Protein AF-A0A1W6A147-F1 (afdb_monomer_lite)

Secondary structure (DSSP, 8-state):
-HHHHHHHHHHHHHHHHHHHHHHHS------------------------------------SSSTTSS-SSS------HHHHHHHHHHHHTHHHHHHHHHHHTT----HHHHHHHHHHHHHHHHHHHHHHHHH-TT--HHHHHHHHHHHHHHHHHHHHHT------

Organism: NCBI:txid402384

pLDDT: mean 71.41, std 22.19, range [31.97, 96.12]

InterPro domains:
  IPR019673 Spore germination protein GerPC [PF10737] (8-160)

Sequence (166 aa):
MMQQMEQQKQMIDQLQKKIEEMNSNEKPTTVIERIEYHFDQLKIETLEGTLQIGLTPNGSDISELGELYANQGTPPQDPVLHSLQDYMTKDIPPWMNQYVRDHDVPISDEHKQHMIADVRKQLPQRIEFYKNQDPEIDETTLLHQIQTEIRQSMAQYFENYKGDGE

Structure (mmCIF, N/CA/C/O backbone):
data_AF-A0A1W6A147-F1
#
_entry.id   AF-A0A1W6A147-F1
#
loop_
_atom_site.group_PDB
_atom_site.id
_atom_site.type_symbol
_atom_site.label_atom_id
_atom_site.label_alt_id
_atom_site.label_comp_id
_atom_site.label_asym_id
_atom_site.label_entity_id
_atom_site.label_seq_id
_atom_site.pdbx_PDB_ins_code
_atom_site.Cartn_x
_atom_site.Cartn_y
_atom_site.Cartn_z
_atom_site.occupancy
_atom_site.B_iso_or_equiv
_atom_site.auth_seq_id
_atom_site.auth_comp_id
_atom_site.auth_asym_id
_atom_site.auth_atom_id
_atom_site.pdbx_PDB_model_num
ATOM 1 N N . MET A 1 1 ? -6.236 -23.875 -58.383 1.00 55.44 1 MET A N 1
ATOM 2 C CA . MET A 1 1 ? -5.510 -24.703 -57.391 1.00 55.44 1 MET A CA 1
ATOM 3 C C . MET A 1 1 ? -4.025 -24.351 -57.305 1.00 55.44 1 MET A C 1
ATOM 5 O O . MET A 1 1 ? -3.596 -24.028 -56.210 1.00 55.44 1 MET A O 1
ATOM 9 N N . MET A 1 2 ? -3.251 -24.321 -58.403 1.00 56.84 2 MET A N 1
ATOM 10 C CA . MET A 1 2 ? -1.816 -23.954 -58.336 1.00 56.84 2 MET A CA 1
ATOM 11 C C . MET A 1 2 ? -1.550 -22.524 -57.822 1.00 56.84 2 MET A C 1
ATOM 13 O O . MET A 1 2 ? -0.750 -22.362 -56.911 1.00 56.84 2 MET A O 1
ATOM 17 N N . GLN A 1 3 ? -2.291 -21.511 -58.294 1.00 63.38 3 GLN A N 1
ATOM 18 C CA . GLN A 1 3 ? -2.128 -20.122 -57.818 1.00 63.38 3 GLN A CA 1
ATOM 19 C C . GLN A 1 3 ? -2.419 -19.935 -56.321 1.00 63.38 3 GLN A C 1
ATOM 21 O O . GLN A 1 3 ? -1.787 -19.117 -55.664 1.00 63.38 3 GLN A O 1
ATOM 26 N N . GLN A 1 4 ? -3.365 -20.698 -55.769 1.00 62.75 4 GLN A N 1
ATOM 27 C CA . GLN A 1 4 ? -3.742 -20.577 -54.361 1.00 62.75 4 GLN A CA 1
ATOM 28 C C . GLN A 1 4 ? -2.672 -21.190 -53.445 1.00 62.75 4 GLN A C 1
ATOM 30 O O . GLN A 1 4 ? -2.379 -20.632 -52.392 1.00 62.75 4 GLN A O 1
ATOM 35 N N . MET A 1 5 ? -2.039 -22.288 -53.878 1.00 64.81 5 MET A N 1
ATOM 36 C CA . MET A 1 5 ? -0.879 -22.857 -53.181 1.00 64.81 5 MET A CA 1
ATOM 37 C C . MET A 1 5 ? 0.331 -21.920 -53.225 1.00 64.81 5 MET A C 1
ATOM 39 O O . MET A 1 5 ? 1.061 -21.813 -52.245 1.00 64.81 5 MET A O 1
ATOM 43 N N . GLU A 1 6 ? 0.531 -21.214 -54.336 1.00 71.75 6 GLU A N 1
ATOM 44 C CA . GLU A 1 6 ? 1.641 -20.272 -54.487 1.00 71.75 6 GLU A CA 1
ATOM 45 C C . GLU A 1 6 ? 1.473 -19.036 -53.591 1.00 71.75 6 GLU A C 1
ATOM 47 O O . GLU A 1 6 ? 2.412 -18.639 -52.903 1.00 71.75 6 GLU A O 1
ATOM 52 N N . GLN A 1 7 ? 0.249 -18.507 -53.492 1.00 71.69 7 GLN A N 1
ATOM 53 C CA . GLN A 1 7 ? -0.086 -17.426 -52.559 1.00 71.69 7 GLN A CA 1
ATOM 54 C C . GLN A 1 7 ? 0.057 -17.852 -51.093 1.00 71.69 7 GLN A C 1
ATOM 56 O O . GLN A 1 7 ? 0.601 -17.104 -50.283 1.00 71.69 7 GLN A O 1
ATOM 61 N N . GLN A 1 8 ? -0.386 -19.065 -50.745 1.00 68.31 8 GLN A N 1
ATOM 62 C CA . GLN A 1 8 ? -0.217 -19.592 -49.389 1.00 68.31 8 GLN A CA 1
ATOM 63 C C . GLN A 1 8 ? 1.258 -19.773 -49.030 1.00 68.31 8 GLN A C 1
ATOM 65 O O . GLN A 1 8 ? 1.660 -19.413 -47.927 1.00 68.31 8 GLN A O 1
ATOM 70 N N . LYS A 1 9 ? 2.081 -20.260 -49.965 1.00 77.62 9 LYS A N 1
ATOM 71 C CA . LYS A 1 9 ? 3.525 -20.396 -49.757 1.00 77.62 9 LYS A CA 1
ATOM 72 C C . LYS A 1 9 ? 4.192 -19.039 -49.519 1.00 77.62 9 LYS A C 1
ATOM 74 O O . LYS A 1 9 ? 4.959 -18.903 -48.575 1.00 77.62 9 LYS A O 1
ATOM 79 N N . GLN A 1 10 ? 3.852 -18.026 -50.317 1.00 77.12 10 GLN A N 1
ATOM 80 C CA . GLN A 1 10 ? 4.378 -16.671 -50.125 1.00 77.12 10 GLN A CA 1
ATOM 81 C C . GLN A 1 10 ? 3.984 -16.080 -48.767 1.00 77.12 10 GLN A C 1
ATOM 83 O O . GLN A 1 10 ? 4.799 -15.425 -48.122 1.00 77.12 10 GLN A O 1
ATOM 88 N N . MET A 1 11 ? 2.755 -16.331 -48.313 1.00 71.38 11 MET A N 1
ATOM 89 C CA . MET A 1 11 ? 2.291 -15.859 -47.011 1.00 71.38 11 MET A CA 1
ATOM 90 C C . MET A 1 11 ? 3.007 -16.569 -45.856 1.00 71.38 11 MET A C 1
ATOM 92 O O . MET A 1 11 ? 3.370 -15.922 -44.877 1.00 71.38 11 MET A O 1
ATOM 96 N N . ILE A 1 12 ? 3.256 -17.876 -45.979 1.00 79.25 12 ILE A N 1
ATOM 97 C CA . ILE A 1 12 ? 4.020 -18.645 -44.988 1.00 79.25 12 ILE A CA 1
ATOM 98 C C . ILE A 1 12 ? 5.462 -18.131 -44.902 1.00 79.25 12 ILE A C 1
ATOM 100 O O . ILE A 1 12 ? 5.926 -17.866 -43.796 1.00 79.25 12 ILE A O 1
ATOM 104 N N . ASP A 1 13 ? 6.127 -17.900 -46.036 1.00 82.19 13 ASP A N 1
ATOM 105 C CA . ASP A 1 13 ? 7.495 -17.360 -46.060 1.00 82.19 13 ASP A CA 1
ATOM 106 C C . ASP A 1 13 ? 7.558 -15.959 -45.422 1.00 82.19 13 ASP A C 1
ATOM 108 O O . ASP A 1 13 ? 8.473 -15.650 -44.658 1.00 82.19 13 ASP A O 1
ATOM 112 N N . GLN A 1 14 ? 6.558 -15.108 -45.678 1.00 74.62 14 GLN A N 1
ATOM 113 C CA . GLN A 1 14 ? 6.469 -13.779 -45.061 1.00 74.62 14 GLN A CA 1
ATOM 114 C C . GLN A 1 14 ? 6.253 -13.847 -43.545 1.00 74.62 14 GLN A C 1
ATOM 116 O O . GLN A 1 14 ? 6.850 -13.068 -42.799 1.00 74.62 14 GLN A O 1
ATOM 121 N N . LEU A 1 15 ? 5.415 -14.775 -43.078 1.00 71.12 15 LEU A N 1
ATOM 122 C CA . LEU A 1 15 ? 5.168 -14.976 -41.651 1.00 71.12 15 LEU A CA 1
ATOM 123 C C . LEU A 1 15 ? 6.403 -15.539 -40.941 1.00 71.12 15 LEU A C 1
ATOM 125 O O . LEU A 1 15 ? 6.736 -15.069 -39.855 1.00 71.12 15 LEU A O 1
ATOM 129 N N . GLN A 1 16 ? 7.113 -16.484 -41.564 1.00 72.38 16 GLN A N 1
ATOM 130 C CA . GLN A 1 16 ? 8.365 -17.026 -41.031 1.00 72.38 16 GLN A CA 1
ATOM 131 C C . GLN A 1 16 ? 9.430 -15.941 -40.897 1.00 72.38 16 GLN A C 1
ATOM 133 O O . GLN A 1 16 ? 10.012 -15.790 -39.825 1.00 72.38 16 GLN A O 1
ATOM 138 N N . LYS A 1 17 ? 9.599 -15.111 -41.931 1.00 75.88 17 LYS A N 1
ATOM 139 C CA . LYS A 1 17 ? 10.558 -14.005 -41.901 1.00 75.88 17 LYS A CA 1
ATOM 140 C C . LYS A 1 17 ? 10.243 -12.990 -40.796 1.00 75.88 17 LYS A C 1
ATOM 142 O O . LYS A 1 17 ? 11.143 -12.536 -40.099 1.00 75.88 17 LYS A O 1
ATOM 147 N N . LYS A 1 18 ? 8.960 -12.691 -40.570 1.00 68.50 18 LYS A N 1
ATOM 148 C CA . LYS A 1 18 ? 8.524 -11.796 -39.487 1.00 68.50 18 LYS A CA 1
ATOM 149 C C . LYS A 1 18 ? 8.771 -12.391 -38.092 1.00 68.50 18 LYS A C 1
ATOM 151 O O . LYS A 1 18 ? 9.093 -11.655 -37.164 1.00 68.50 18 LYS A O 1
ATOM 156 N N . ILE A 1 19 ? 8.639 -13.710 -37.935 1.00 70.38 19 ILE A N 1
ATOM 157 C CA . ILE A 1 19 ? 8.972 -14.417 -36.686 1.00 70.38 19 ILE A CA 1
ATOM 158 C C . ILE A 1 19 ? 10.483 -14.409 -36.436 1.00 70.38 19 ILE A C 1
ATOM 160 O O . ILE A 1 19 ? 10.898 -14.210 -35.295 1.00 70.38 19 ILE A O 1
ATOM 164 N N . GLU A 1 20 ? 11.308 -14.595 -37.466 1.00 68.81 20 GLU A N 1
ATOM 165 C CA . GLU A 1 20 ? 12.766 -14.490 -37.338 1.00 68.81 20 GLU A CA 1
ATOM 166 C C . GLU A 1 20 ? 13.205 -13.065 -36.986 1.00 68.81 20 GLU A C 1
ATOM 168 O O . GLU A 1 20 ? 14.019 -12.893 -36.083 1.00 68.81 20 GLU A O 1
ATOM 173 N N . GLU A 1 21 ? 12.617 -12.039 -37.608 1.00 65.00 21 GLU A N 1
ATOM 174 C CA . GLU A 1 21 ? 12.900 -10.631 -37.291 1.00 65.00 21 GLU A CA 1
ATOM 175 C C . GLU A 1 21 ? 12.494 -10.266 -35.850 1.00 65.00 21 GLU A C 1
ATOM 177 O O . GLU A 1 21 ? 13.249 -9.588 -35.157 1.00 65.00 21 GLU A O 1
ATOM 182 N N . MET A 1 22 ? 11.363 -10.778 -35.345 1.00 57.00 22 MET A N 1
ATOM 183 C CA . MET A 1 22 ? 10.971 -10.589 -33.938 1.00 57.00 22 MET A CA 1
ATOM 184 C C . MET A 1 22 ? 11.862 -11.353 -32.948 1.00 57.00 22 MET A C 1
ATOM 186 O O . MET A 1 22 ? 12.072 -10.873 -31.839 1.00 57.00 22 MET A O 1
ATOM 190 N N . ASN A 1 23 ? 12.387 -12.525 -33.322 1.00 59.22 23 ASN A N 1
ATOM 191 C CA . ASN A 1 23 ? 13.305 -13.293 -32.469 1.00 59.22 23 ASN A CA 1
ATOM 192 C C . ASN A 1 23 ? 14.752 -12.778 -32.515 1.00 59.22 23 ASN A C 1
ATOM 194 O O . ASN A 1 23 ? 15.521 -13.068 -31.603 1.00 59.22 23 ASN A O 1
ATOM 198 N N . SER A 1 24 ? 15.120 -12.027 -33.556 1.00 55.03 24 SER A N 1
ATOM 199 C CA . SER A 1 24 ? 16.470 -11.473 -33.741 1.00 55.03 24 SER A CA 1
ATOM 200 C C . SER A 1 24 ? 16.701 -10.163 -32.983 1.00 55.03 24 SER A C 1
ATOM 202 O O . SER A 1 24 ? 17.845 -9.732 -32.868 1.00 55.03 24 SER A O 1
ATOM 204 N N . ASN A 1 25 ? 15.653 -9.541 -32.429 1.00 51.72 25 ASN A N 1
ATOM 205 C CA . ASN A 1 25 ? 15.823 -8.475 -31.446 1.00 51.72 25 ASN A CA 1
ATOM 206 C C . ASN A 1 25 ? 16.247 -9.100 -30.116 1.00 51.72 25 ASN A C 1
ATOM 208 O O . ASN A 1 25 ? 15.430 -9.466 -29.269 1.00 51.72 25 ASN A O 1
ATOM 212 N N . GLU A 1 26 ? 17.563 -9.243 -29.994 1.00 49.91 26 GLU A N 1
ATOM 213 C CA . GLU A 1 26 ? 18.304 -9.518 -28.777 1.00 49.91 26 GLU A CA 1
ATOM 214 C C . GLU A 1 26 ? 17.654 -8.802 -27.592 1.00 49.91 26 GLU A C 1
ATOM 216 O O . GLU A 1 26 ? 17.644 -7.575 -27.485 1.00 49.91 26 GLU A O 1
ATOM 221 N N . LYS A 1 27 ? 17.086 -9.595 -26.683 1.00 47.69 27 LYS A N 1
ATOM 222 C CA . LYS A 1 27 ? 16.728 -9.110 -25.357 1.00 47.69 27 LYS A CA 1
ATOM 223 C C . LYS A 1 27 ? 18.023 -8.580 -24.739 1.00 47.69 27 LYS A C 1
ATOM 225 O O . LYS A 1 27 ? 18.973 -9.364 -24.654 1.00 47.69 27 LYS A O 1
ATOM 230 N N . PRO A 1 28 ? 18.103 -7.327 -24.264 1.00 43.94 28 PRO A N 1
ATOM 231 C CA . PRO A 1 28 ? 19.151 -6.998 -23.323 1.00 43.94 28 PRO A CA 1
ATOM 232 C C . PRO A 1 28 ? 18.918 -7.911 -22.121 1.00 43.94 28 PRO A C 1
ATOM 234 O O . PRO A 1 28 ? 17.913 -7.804 -21.421 1.00 43.94 28 PRO A O 1
ATOM 237 N N . THR A 1 29 ? 19.814 -8.877 -21.930 1.00 46.06 29 THR A N 1
ATOM 238 C CA . THR A 1 29 ? 20.006 -9.555 -20.654 1.00 46.06 29 THR A CA 1
ATOM 239 C C . THR A 1 29 ? 20.299 -8.466 -19.638 1.00 46.06 29 THR A C 1
ATOM 241 O O . THR A 1 29 ? 21.447 -8.062 -19.464 1.00 46.06 29 THR A O 1
ATOM 244 N N . THR A 1 30 ? 19.258 -7.944 -18.995 1.00 40.00 30 THR A N 1
ATOM 245 C CA . THR A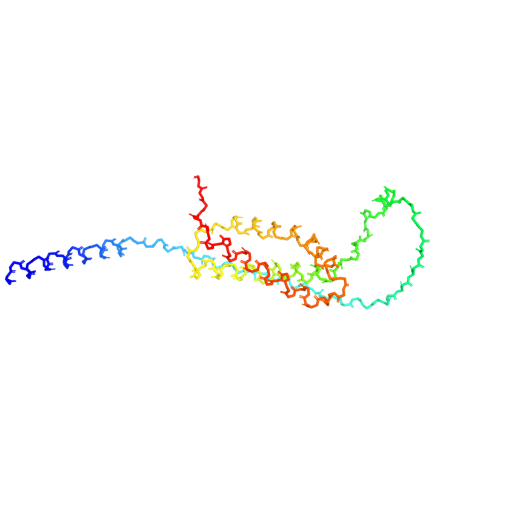 1 30 ? 19.404 -7.241 -17.733 1.00 40.00 30 THR A CA 1
ATOM 246 C C . THR A 1 30 ? 20.053 -8.250 -16.807 1.00 40.00 30 THR A C 1
ATOM 248 O O . THR A 1 30 ? 19.449 -9.243 -16.401 1.00 40.00 30 THR A O 1
ATOM 251 N N . VAL A 1 31 ? 21.342 -8.043 -16.559 1.00 44.72 31 VAL A N 1
ATOM 252 C CA . VAL A 1 31 ? 22.049 -8.672 -15.457 1.00 44.72 31 VAL A CA 1
ATOM 253 C C . VAL A 1 31 ? 21.297 -8.205 -14.220 1.00 44.72 31 VAL A C 1
ATOM 255 O O . VAL A 1 31 ? 21.457 -7.072 -13.778 1.00 44.72 31 VAL A O 1
ATOM 258 N N . ILE A 1 32 ? 20.374 -9.033 -13.732 1.00 41.03 32 ILE A N 1
ATOM 259 C CA . ILE A 1 32 ? 19.734 -8.813 -12.443 1.00 41.03 32 ILE A CA 1
ATOM 260 C C . ILE A 1 32 ? 20.843 -9.070 -11.433 1.00 41.03 32 ILE A C 1
ATOM 262 O O . ILE A 1 32 ? 21.079 -10.207 -11.019 1.00 41.03 32 ILE A O 1
ATOM 266 N N . GLU A 1 33 ? 21.583 -8.015 -11.103 1.00 39.22 33 GLU A N 1
ATOM 267 C CA . GLU A 1 33 ? 22.399 -7.990 -9.905 1.00 39.22 33 GLU A CA 1
ATOM 268 C C . GLU A 1 33 ? 21.453 -8.311 -8.747 1.00 39.22 33 GLU A C 1
ATOM 270 O O . GLU A 1 33 ? 20.503 -7.589 -8.441 1.00 39.22 33 GLU A O 1
ATOM 275 N N . ARG A 1 34 ? 21.638 -9.504 -8.187 1.00 50.19 34 ARG A N 1
ATOM 276 C CA . ARG A 1 34 ? 20.876 -10.024 -7.063 1.00 50.19 34 ARG A CA 1
ATOM 277 C C . ARG A 1 34 ? 21.220 -9.145 -5.865 1.00 50.19 34 ARG A C 1
ATOM 279 O O . ARG A 1 34 ? 22.241 -9.364 -5.225 1.00 50.19 34 ARG A O 1
ATOM 286 N N . ILE A 1 35 ? 20.402 -8.133 -5.590 1.00 51.97 35 ILE A N 1
ATOM 287 C CA . ILE A 1 35 ? 20.556 -7.335 -4.374 1.00 51.97 35 ILE A CA 1
ATOM 288 C C . ILE A 1 35 ? 20.134 -8.232 -3.208 1.00 51.97 35 ILE A C 1
ATOM 290 O O . ILE A 1 35 ? 18.951 -8.437 -2.940 1.00 51.97 35 ILE A O 1
ATOM 294 N N . GLU A 1 36 ? 21.127 -8.843 -2.564 1.00 39.59 36 GLU A N 1
ATOM 295 C CA . GLU A 1 36 ? 20.958 -9.557 -1.307 1.00 39.59 36 GLU A CA 1
ATOM 296 C C . GLU A 1 36 ? 20.580 -8.549 -0.222 1.00 39.59 36 GLU A C 1
ATOM 298 O O . GLU A 1 36 ? 21.381 -7.725 0.218 1.00 39.59 36 GLU A O 1
ATOM 303 N N . TYR A 1 37 ? 19.319 -8.605 0.192 1.00 45.81 37 TYR A N 1
ATOM 304 C CA . TYR A 1 37 ? 18.797 -7.826 1.301 1.00 45.81 37 TYR A CA 1
ATOM 305 C C . TYR A 1 37 ? 19.374 -8.367 2.621 1.00 45.81 37 TYR A C 1
ATOM 307 O O . TYR A 1 37 ? 19.013 -9.461 3.058 1.00 45.81 37 TYR A O 1
ATOM 315 N N . HIS A 1 38 ? 20.297 -7.623 3.240 1.00 45.78 38 HIS A N 1
ATOM 316 C CA . HIS A 1 38 ? 20.797 -7.913 4.587 1.00 45.78 38 HIS A CA 1
ATOM 317 C C . HIS A 1 38 ? 19.775 -7.432 5.624 1.00 45.78 38 HIS A C 1
ATOM 319 O O . HIS A 1 38 ? 19.537 -6.236 5.782 1.00 45.78 38 HIS A O 1
ATOM 325 N N . PHE A 1 39 ? 19.152 -8.392 6.302 1.00 44.41 39 PHE A N 1
ATOM 326 C CA . PHE A 1 39 ? 18.136 -8.179 7.325 1.00 44.41 39 PHE A CA 1
ATOM 327 C C . PHE A 1 39 ? 18.806 -8.108 8.700 1.00 44.41 39 PHE A C 1
ATOM 329 O O . PHE A 1 39 ? 19.135 -9.146 9.277 1.00 44.41 39 PHE A O 1
ATOM 336 N N . ASP A 1 40 ? 19.013 -6.905 9.234 1.00 36.50 40 ASP A N 1
ATOM 337 C CA . ASP A 1 40 ? 19.330 -6.769 10.656 1.00 36.50 40 ASP A CA 1
ATOM 338 C C . ASP A 1 40 ? 18.074 -7.119 11.465 1.00 36.50 40 ASP A C 1
ATOM 340 O O . ASP A 1 40 ? 17.011 -6.511 11.316 1.00 36.50 40 ASP A O 1
ATOM 344 N N . GLN A 1 41 ? 18.175 -8.166 12.285 1.00 37.81 41 GLN A N 1
ATOM 345 C CA . GLN A 1 41 ? 17.065 -8.669 13.087 1.00 37.81 41 GLN A CA 1
ATOM 346 C C . GLN A 1 41 ? 16.686 -7.639 14.155 1.00 37.81 41 GLN A C 1
ATOM 348 O O . GLN A 1 41 ? 17.421 -7.429 15.121 1.00 37.81 41 GLN A O 1
ATOM 353 N N . LEU A 1 42 ? 15.504 -7.033 14.021 1.00 51.06 42 LEU A N 1
ATOM 354 C CA . LEU A 1 42 ? 14.916 -6.239 15.095 1.00 51.06 42 LEU A CA 1
ATOM 355 C C . LEU A 1 42 ? 14.493 -7.189 16.229 1.00 51.06 42 LEU A C 1
ATOM 357 O O . LEU A 1 42 ? 13.542 -7.962 16.097 1.00 51.06 42 LEU A O 1
ATOM 361 N N . LYS A 1 43 ? 15.235 -7.164 17.340 1.00 49.22 43 LYS A N 1
ATOM 362 C CA . LYS A 1 43 ? 14.943 -7.937 18.552 1.00 49.22 43 LYS A CA 1
ATOM 363 C C . LYS A 1 43 ? 13.712 -7.340 19.243 1.00 49.22 43 LYS A C 1
ATOM 365 O O . LYS A 1 43 ? 13.772 -6.237 19.774 1.00 49.22 43 LYS A O 1
ATOM 370 N N . ILE A 1 44 ? 12.599 -8.069 19.218 1.00 49.06 44 ILE A N 1
ATOM 371 C CA . ILE A 1 44 ? 11.343 -7.665 19.860 1.00 49.06 44 ILE A CA 1
ATOM 372 C C . ILE A 1 44 ? 11.450 -8.007 21.352 1.00 49.06 44 ILE A C 1
ATOM 374 O O . ILE A 1 44 ? 11.413 -9.179 21.724 1.00 49.06 44 ILE A O 1
ATOM 378 N N . GLU A 1 45 ? 11.620 -7.001 22.209 1.00 44.75 45 GLU A N 1
ATOM 379 C CA . GLU A 1 45 ? 11.473 -7.161 23.659 1.00 44.75 45 GLU A CA 1
ATOM 380 C C . GLU A 1 45 ? 10.010 -6.876 24.027 1.00 44.75 45 GLU A C 1
ATOM 382 O O . GLU A 1 45 ? 9.505 -5.772 23.839 1.00 44.75 45 GLU A O 1
ATOM 387 N N . THR A 1 46 ? 9.294 -7.902 24.491 1.00 40.50 46 THR A N 1
ATOM 388 C CA . THR A 1 46 ? 7.904 -7.793 24.950 1.00 40.50 46 THR A CA 1
ATOM 389 C C . THR A 1 46 ? 7.876 -7.067 26.292 1.00 40.50 46 THR A C 1
ATOM 391 O O . THR A 1 46 ? 8.234 -7.650 27.317 1.00 40.50 46 THR A O 1
ATOM 394 N N . LEU A 1 47 ? 7.472 -5.796 26.300 1.00 43.84 47 LEU A N 1
ATOM 395 C CA . LEU A 1 47 ? 7.278 -5.041 27.535 1.00 43.84 47 LEU A CA 1
ATOM 396 C C . LEU A 1 47 ? 5.865 -5.315 28.074 1.00 43.84 47 LEU A C 1
ATOM 398 O O . LEU A 1 47 ? 4.885 -4.750 27.593 1.00 43.84 47 LEU A O 1
ATOM 402 N N . GLU A 1 48 ? 5.753 -6.212 29.053 1.00 46.56 48 GLU A N 1
ATOM 403 C CA . GLU A 1 48 ? 4.522 -6.384 29.827 1.00 46.56 48 GLU A CA 1
ATOM 404 C C . GLU A 1 48 ? 4.282 -5.148 30.709 1.00 46.56 48 GLU A C 1
ATOM 406 O O . GLU A 1 48 ? 5.117 -4.796 31.543 1.00 46.56 48 GLU A O 1
ATOM 411 N N . GLY A 1 49 ? 3.134 -4.486 30.542 1.00 41.94 49 GLY A N 1
ATOM 412 C CA . GLY A 1 49 ? 2.731 -3.341 31.358 1.00 41.94 49 GLY A CA 1
ATOM 413 C C . GLY A 1 49 ? 1.211 -3.228 31.467 1.00 41.94 49 GLY A C 1
ATOM 414 O O . GLY A 1 49 ? 0.513 -3.090 30.467 1.00 41.94 49 GLY A O 1
ATOM 415 N N . THR A 1 50 ? 0.699 -3.319 32.693 1.00 44.34 50 THR A N 1
ATOM 416 C CA . THR A 1 50 ? -0.726 -3.329 33.054 1.00 44.34 50 THR A CA 1
ATOM 417 C C . THR A 1 50 ? -1.427 -2.004 32.716 1.00 44.34 50 THR A C 1
ATOM 419 O O . THR A 1 50 ? -1.007 -0.943 33.169 1.00 44.34 50 THR A O 1
ATOM 422 N N . LEU A 1 51 ? -2.532 -2.067 31.963 1.00 41.53 51 LEU A N 1
ATOM 423 C CA . LEU A 1 51 ? -3.373 -0.927 31.575 1.00 41.53 51 LEU A CA 1
ATOM 424 C C . LEU A 1 51 ? -4.179 -0.383 32.777 1.00 41.53 51 LEU A C 1
ATOM 426 O O . LEU A 1 51 ? -5.156 -1.003 33.198 1.00 41.53 51 LEU A O 1
ATOM 430 N N . GLN A 1 52 ? -3.817 0.789 33.314 1.00 40.78 52 GLN A N 1
ATOM 431 C CA . GLN A 1 52 ? -4.689 1.558 34.215 1.00 40.78 52 GLN A CA 1
ATOM 432 C C . GLN A 1 52 ? -5.569 2.532 33.416 1.00 40.78 52 GLN A C 1
ATOM 434 O O . GLN A 1 52 ? -5.105 3.565 32.939 1.00 40.78 52 GLN A O 1
ATOM 439 N N . ILE A 1 53 ? -6.862 2.220 33.307 1.00 39.56 53 ILE A N 1
ATOM 440 C CA . ILE A 1 53 ? -7.882 3.109 32.734 1.00 39.56 53 ILE A CA 1
ATOM 441 C C . ILE A 1 53 ? -8.285 4.137 33.799 1.00 39.56 53 ILE A C 1
ATOM 443 O O . ILE A 1 53 ? -8.975 3.806 34.762 1.00 39.56 53 ILE A O 1
ATOM 447 N N . GLY A 1 54 ? -7.861 5.387 33.624 1.00 33.34 54 GLY A N 1
ATOM 448 C CA . GLY A 1 54 ? -8.348 6.533 34.389 1.00 33.34 54 GLY A CA 1
ATOM 449 C C . GLY A 1 54 ? -9.205 7.430 33.503 1.00 33.34 54 GLY A C 1
ATOM 450 O O . GLY A 1 54 ? -8.679 8.295 32.814 1.00 33.34 54 GLY A O 1
ATOM 451 N N . LEU A 1 55 ? -10.521 7.218 33.509 1.00 39.84 55 LEU A N 1
ATOM 452 C CA . LEU A 1 55 ? -11.490 8.164 32.956 1.00 39.84 55 LEU A CA 1
ATOM 453 C C . LEU A 1 55 ? -11.612 9.367 33.898 1.00 39.84 55 LEU A C 1
ATOM 455 O O . LEU A 1 55 ? -11.989 9.187 35.055 1.00 39.84 55 LEU A O 1
ATOM 459 N N . THR A 1 56 ? -11.431 10.585 33.389 1.00 33.84 56 THR A N 1
ATOM 460 C CA . THR A 1 56 ? -12.162 11.751 33.905 1.00 33.84 56 THR A CA 1
ATOM 461 C C . THR A 1 56 ? -12.671 12.631 32.757 1.00 33.84 56 THR A C 1
ATOM 463 O O . THR A 1 56 ? -11.945 12.874 31.793 1.00 33.84 56 THR A O 1
ATOM 466 N N . PRO A 1 57 ? -13.931 13.103 32.835 1.00 45.69 57 PRO A N 1
ATOM 467 C CA . PRO A 1 57 ? -14.536 13.977 31.844 1.00 45.69 57 PRO A CA 1
ATOM 468 C C . PRO A 1 57 ? -14.304 15.435 32.249 1.00 45.69 57 PRO A C 1
ATOM 470 O O . PRO A 1 57 ? -14.622 15.809 33.375 1.00 45.69 57 PRO A O 1
ATOM 473 N N . ASN A 1 58 ? -13.745 16.249 31.357 1.00 33.41 58 ASN A N 1
ATOM 474 C CA . ASN A 1 58 ? -14.102 17.658 31.151 1.00 33.41 58 ASN A CA 1
ATOM 475 C C . ASN A 1 58 ? -13.152 18.265 30.121 1.00 33.41 58 ASN A C 1
ATOM 477 O O . ASN A 1 58 ? -11.934 18.166 30.240 1.00 33.41 58 ASN A O 1
ATOM 481 N N . GLY A 1 59 ? -13.736 18.883 29.097 1.00 44.41 59 GLY A N 1
ATOM 482 C CA . GLY A 1 59 ? -12.986 19.626 28.100 1.00 44.41 59 GLY A CA 1
ATOM 483 C C . GLY A 1 59 ? -12.360 20.882 28.691 1.00 44.41 59 GLY A C 1
ATOM 484 O O . GLY A 1 59 ? -12.944 21.520 29.566 1.00 44.41 59 GLY A O 1
ATOM 485 N N . SER A 1 60 ? -11.177 21.218 28.190 1.00 36.75 60 SER A N 1
ATOM 486 C CA . SER A 1 60 ? -10.781 22.512 27.612 1.00 36.75 60 SER A CA 1
ATOM 487 C C . SER A 1 60 ? -9.264 22.472 27.388 1.00 36.75 60 SER A C 1
ATOM 489 O O . SER A 1 60 ? -8.535 21.958 28.230 1.00 36.75 60 SER A O 1
ATOM 491 N N . ASP A 1 61 ? -8.832 22.990 26.235 1.00 38.66 61 ASP A N 1
ATOM 492 C CA . ASP A 1 61 ? -7.444 23.318 25.863 1.00 38.66 61 ASP A CA 1
ATOM 493 C C . ASP A 1 61 ? -6.503 22.172 25.427 1.00 38.66 61 ASP A C 1
ATOM 495 O O . ASP A 1 61 ? -5.549 21.785 26.096 1.00 38.66 61 ASP A O 1
ATOM 499 N N . ILE A 1 62 ? -6.720 21.707 24.187 1.00 44.22 62 ILE A N 1
ATOM 500 C CA . ILE A 1 62 ? -5.845 20.797 23.411 1.00 44.22 62 ILE A CA 1
ATOM 501 C C . ILE A 1 62 ? -4.846 21.611 22.554 1.00 44.22 62 ILE A C 1
ATOM 503 O O . ILE A 1 62 ? -4.602 21.310 21.390 1.00 44.22 62 ILE A O 1
ATOM 507 N N . SER A 1 63 ? -4.297 22.717 23.062 1.00 38.16 63 SER A N 1
ATOM 508 C CA . SER A 1 63 ? -3.341 23.526 22.273 1.00 38.16 63 SER A CA 1
ATOM 509 C C . SER A 1 63 ? -2.047 23.886 22.993 1.00 38.16 63 SER A C 1
ATOM 511 O O . SER A 1 63 ? -1.088 24.250 22.325 1.00 38.16 63 SER A O 1
ATOM 513 N N . GLU A 1 64 ? -1.953 23.682 24.307 1.00 37.09 64 GLU A N 1
ATOM 514 C CA . GLU A 1 64 ? -0.739 24.012 25.076 1.00 37.09 64 GLU A CA 1
ATOM 515 C C . GLU A 1 64 ? 0.010 22.771 25.600 1.00 37.09 64 GLU A C 1
ATOM 517 O O . GLU A 1 64 ? 1.090 22.862 26.176 1.00 37.09 64 GLU A O 1
ATOM 522 N N . LEU A 1 65 ? -0.513 21.573 25.314 1.00 39.72 65 LEU A N 1
ATOM 523 C CA . LEU A 1 65 ? 0.110 20.285 25.637 1.00 39.72 65 LEU A CA 1
ATOM 524 C C . LEU A 1 65 ? 1.075 19.790 24.532 1.00 39.72 65 LEU A C 1
ATOM 526 O O . LEU A 1 65 ? 1.429 18.616 24.493 1.00 39.72 65 LEU A O 1
ATOM 530 N N . GLY A 1 66 ? 1.469 20.662 23.598 1.00 39.16 66 GLY A N 1
ATOM 531 C CA . GLY A 1 66 ? 2.329 20.320 22.458 1.00 39.16 66 GLY A CA 1
ATOM 532 C C . GLY A 1 66 ? 3.833 20.420 22.734 1.00 39.16 66 GLY A C 1
ATOM 533 O O . GLY A 1 66 ? 4.620 19.771 22.052 1.00 39.16 66 GLY A O 1
ATOM 534 N N . GLU A 1 67 ? 4.255 21.189 23.744 1.00 36.59 67 GLU A N 1
ATOM 535 C CA . GLU A 1 67 ? 5.673 21.566 23.896 1.00 36.59 67 GLU A CA 1
ATOM 536 C C . GLU A 1 67 ? 6.450 20.773 24.963 1.00 36.59 67 GLU A C 1
ATOM 538 O O . GLU A 1 67 ? 7.676 20.850 25.012 1.00 36.59 67 GLU A O 1
ATOM 543 N N . LEU A 1 68 ? 5.786 19.932 25.768 1.00 35.31 68 LEU A N 1
ATOM 544 C CA . LEU A 1 68 ? 6.457 19.063 26.755 1.00 35.31 68 LEU A CA 1
ATOM 545 C C . LEU A 1 68 ? 6.691 17.619 26.272 1.00 35.31 68 LEU A C 1
ATOM 547 O O . LEU A 1 68 ? 7.378 16.853 26.944 1.00 35.31 68 LEU A O 1
ATOM 551 N N . TYR A 1 69 ? 6.188 17.256 25.087 1.00 40.56 69 TYR A N 1
ATOM 552 C CA . TYR A 1 69 ? 6.291 15.902 24.514 1.00 40.56 69 TYR A CA 1
ATOM 553 C C . TYR A 1 69 ? 7.408 15.758 23.474 1.00 40.56 69 TYR A C 1
ATOM 555 O O . TYR A 1 69 ? 7.490 14.753 22.774 1.00 40.56 69 TYR A O 1
ATOM 563 N N . ALA A 1 70 ? 8.323 16.726 23.394 1.00 37.06 70 ALA A N 1
ATOM 564 C CA . ALA A 1 70 ? 9.408 16.721 22.417 1.00 37.06 70 ALA A CA 1
ATOM 565 C C . ALA A 1 70 ? 10.483 15.635 22.645 1.00 37.06 70 ALA A C 1
ATOM 567 O O . ALA A 1 70 ? 11.453 15.607 21.897 1.00 37.06 70 ALA A O 1
ATOM 568 N N . ASN A 1 71 ? 10.358 14.744 23.643 1.00 38.53 71 ASN A N 1
ATOM 569 C CA . ASN A 1 71 ? 11.346 13.671 23.839 1.00 38.53 71 ASN A CA 1
ATOM 570 C C . ASN A 1 71 ? 10.850 12.316 24.373 1.00 38.53 71 ASN A C 1
ATOM 572 O O . ASN A 1 71 ? 11.654 11.391 24.409 1.00 38.53 71 ASN A O 1
ATOM 576 N N . GLN A 1 72 ? 9.583 12.129 24.755 1.00 42.50 72 GLN A N 1
ATOM 577 C CA . GLN A 1 72 ? 9.062 10.813 25.165 1.00 42.50 72 GLN A CA 1
ATOM 578 C C . GLN A 1 72 ? 7.550 10.751 24.924 1.00 42.50 72 GLN A C 1
ATOM 580 O O . GLN A 1 72 ? 6.813 11.539 25.509 1.00 42.50 72 GLN A O 1
ATOM 585 N N . GLY A 1 73 ? 7.088 9.808 24.101 1.00 31.97 73 GLY A N 1
ATOM 586 C CA . GLY A 1 73 ? 5.660 9.516 23.946 1.00 31.97 73 GLY A CA 1
ATOM 587 C C . GLY A 1 73 ? 5.201 9.516 22.497 1.00 31.97 73 GLY A C 1
ATOM 588 O O . GLY A 1 73 ? 4.627 10.487 22.014 1.00 31.97 73 GLY A O 1
ATOM 589 N N . THR A 1 74 ? 5.396 8.395 21.806 1.00 37.19 74 THR A N 1
ATOM 590 C CA . THR A 1 74 ? 4.496 8.053 20.705 1.00 37.19 74 THR A CA 1
ATOM 591 C C . THR A 1 74 ? 3.075 7.966 21.280 1.00 37.19 74 THR A C 1
ATOM 593 O O . THR A 1 74 ? 2.886 7.290 22.296 1.00 37.19 74 THR A O 1
ATOM 596 N N . PRO A 1 75 ? 2.073 8.648 20.692 1.00 42.50 75 PRO A N 1
ATOM 597 C CA . PRO A 1 75 ? 0.682 8.482 21.110 1.00 42.50 75 PRO A CA 1
ATOM 598 C C . PRO A 1 75 ? 0.295 6.999 20.997 1.00 42.50 75 PRO A C 1
ATOM 600 O O . PRO A 1 75 ? 0.928 6.296 20.202 1.00 42.50 75 PRO A O 1
ATOM 603 N N . PRO A 1 76 ? -0.706 6.507 21.758 1.00 46.38 76 PRO A N 1
ATOM 604 C CA . PRO A 1 76 ? -1.190 5.138 21.611 1.00 46.38 76 PRO A CA 1
ATOM 605 C C . PRO A 1 76 ? -1.578 4.924 20.146 1.00 46.38 76 PRO A C 1
ATOM 607 O O . PRO A 1 76 ? -2.580 5.452 19.669 1.00 46.38 76 PRO A O 1
ATOM 610 N N . GLN A 1 77 ? -0.709 4.237 19.405 1.00 58.31 77 GLN A N 1
ATOM 611 C CA . GLN A 1 77 ? -0.933 3.926 18.003 1.00 58.31 77 GLN A CA 1
ATOM 612 C C . GLN A 1 77 ? -2.064 2.904 17.977 1.00 58.31 77 GLN A C 1
ATOM 614 O O . GLN A 1 77 ? -2.000 1.892 18.674 1.00 58.31 77 GLN A O 1
ATOM 619 N N . ASP A 1 78 ? -3.104 3.188 17.201 1.00 76.38 78 ASP A N 1
ATOM 620 C CA . ASP A 1 78 ? -4.201 2.259 16.952 1.00 76.38 78 ASP A CA 1
ATOM 621 C C . ASP A 1 78 ? -3.623 0.885 16.533 1.00 76.38 78 ASP A C 1
ATOM 623 O O . ASP A 1 78 ? -2.834 0.832 15.579 1.00 76.38 78 ASP A O 1
ATOM 627 N N . PRO A 1 79 ? -3.949 -0.224 17.228 1.00 84.12 79 PRO A N 1
ATOM 628 C CA . PRO A 1 79 ? -3.383 -1.543 16.926 1.00 84.12 79 PRO A CA 1
ATOM 629 C C . PRO A 1 79 ? -3.677 -1.987 15.484 1.00 84.12 79 PRO A C 1
ATOM 631 O O . PRO A 1 79 ? -2.856 -2.663 14.851 1.00 84.12 79 PRO A O 1
ATOM 634 N N . VAL A 1 80 ? -4.803 -1.536 14.922 1.00 87.94 80 VAL A N 1
ATOM 635 C CA . VAL A 1 80 ? -5.173 -1.773 13.523 1.00 87.94 80 VAL A CA 1
ATOM 636 C C . VAL A 1 80 ? -4.254 -0.992 12.585 1.00 87.94 80 VAL A C 1
ATOM 638 O O . VAL A 1 80 ? -3.799 -1.534 11.577 1.00 87.94 80 VAL A O 1
ATOM 641 N N . LEU A 1 81 ? -3.915 0.255 12.929 1.00 89.12 81 LEU A N 1
ATOM 642 C CA . LEU A 1 81 ? -2.994 1.072 12.137 1.00 89.12 81 LEU A CA 1
ATOM 643 C C 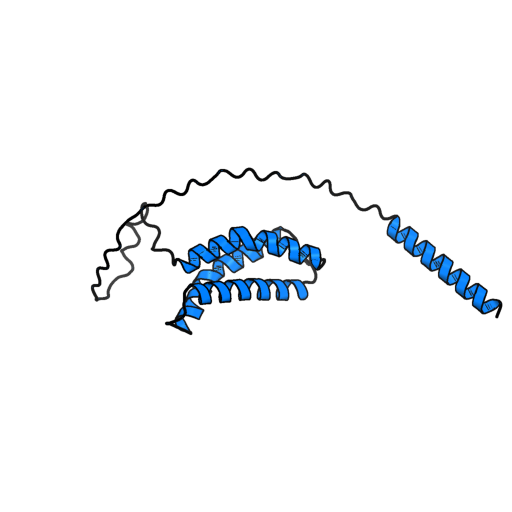. LEU A 1 81 ? -1.595 0.456 12.101 1.00 89.12 81 LEU A C 1
ATOM 645 O O . LEU A 1 81 ? -0.998 0.390 11.029 1.00 89.12 81 LEU A O 1
ATOM 649 N N . HIS A 1 82 ? -1.085 -0.027 13.236 1.00 89.06 82 HIS A N 1
ATOM 650 C CA . HIS A 1 82 ? 0.210 -0.708 13.271 1.00 89.06 82 HIS A CA 1
ATOM 651 C C . HIS A 1 82 ? 0.206 -1.965 12.390 1.00 89.06 82 HIS A C 1
ATOM 653 O O . HIS A 1 82 ? 1.078 -2.127 11.538 1.00 89.06 82 HIS A O 1
ATOM 659 N N . SER A 1 83 ? -0.831 -2.798 12.514 1.00 88.44 83 SER A N 1
ATOM 660 C CA . SER A 1 83 ? -0.993 -4.011 11.701 1.00 88.44 83 SER A CA 1
ATOM 661 C C . SER A 1 83 ? -1.064 -3.706 10.198 1.00 88.44 83 SER A C 1
ATOM 663 O O . SER A 1 83 ? -0.496 -4.430 9.379 1.00 88.44 83 SER A O 1
ATOM 665 N N . LEU A 1 84 ? -1.719 -2.605 9.817 1.00 90.25 84 LEU A N 1
ATOM 666 C CA . LEU A 1 84 ? -1.783 -2.151 8.428 1.00 90.25 84 LEU A CA 1
ATOM 667 C C . LEU A 1 84 ? -0.455 -1.575 7.930 1.00 90.25 84 LEU A C 1
ATOM 669 O O . LEU A 1 84 ? -0.092 -1.815 6.781 1.00 90.25 84 LEU A O 1
ATOM 673 N N . GLN A 1 85 ? 0.293 -0.845 8.760 1.00 88.88 85 GLN A N 1
ATOM 674 C CA . GLN A 1 85 ? 1.636 -0.376 8.399 1.00 88.88 85 GLN A CA 1
ATOM 675 C C . GLN A 1 85 ? 2.594 -1.549 8.157 1.00 88.88 85 GLN A C 1
ATOM 677 O O . GLN A 1 85 ? 3.362 -1.534 7.188 1.00 88.88 85 GLN A O 1
ATOM 682 N N . ASP A 1 86 ? 2.499 -2.581 8.993 1.00 88.88 86 ASP A N 1
ATOM 683 C CA . ASP A 1 86 ? 3.235 -3.830 8.838 1.00 88.88 86 ASP A CA 1
ATOM 684 C C . ASP A 1 86 ? 2.871 -4.527 7.526 1.00 88.88 86 ASP A C 1
ATOM 686 O O . ASP A 1 86 ? 3.758 -4.840 6.731 1.00 88.88 86 ASP A O 1
ATOM 690 N N . TYR A 1 87 ? 1.575 -4.668 7.245 1.00 92.06 87 TYR A N 1
ATOM 691 C CA . TYR A 1 87 ? 1.069 -5.229 5.993 1.00 92.06 87 TYR A CA 1
ATOM 692 C C . TYR A 1 87 ? 1.548 -4.448 4.755 1.00 92.06 87 TYR A C 1
ATOM 694 O O . TYR A 1 87 ? 2.047 -5.018 3.782 1.00 92.06 87 TYR A O 1
ATOM 702 N N . MET A 1 88 ? 1.489 -3.114 4.806 1.00 90.94 88 MET A N 1
ATOM 703 C CA . MET A 1 88 ? 1.989 -2.239 3.740 1.00 90.94 88 MET A CA 1
ATOM 704 C C . MET A 1 88 ? 3.506 -2.341 3.536 1.00 90.94 88 MET A C 1
ATOM 706 O O . MET A 1 88 ? 4.018 -1.880 2.514 1.00 90.94 88 MET A O 1
ATOM 710 N N . THR A 1 89 ? 4.248 -2.858 4.514 1.00 89.44 89 THR A N 1
ATOM 711 C CA . THR A 1 89 ? 5.710 -2.994 4.458 1.00 89.44 89 THR A CA 1
ATOM 712 C C . THR A 1 89 ? 6.135 -4.392 4.036 1.00 89.44 89 THR A C 1
ATOM 714 O O . THR A 1 89 ? 7.050 -4.520 3.227 1.00 89.44 89 THR A O 1
ATOM 717 N N . LYS A 1 90 ? 5.469 -5.426 4.550 1.00 89.69 90 LYS A N 1
ATOM 718 C CA . LYS A 1 90 ? 5.851 -6.829 4.361 1.00 89.69 90 LYS A CA 1
ATOM 719 C C . LYS A 1 90 ? 5.155 -7.469 3.161 1.00 89.69 90 LYS A C 1
ATOM 721 O O . LYS A 1 90 ? 5.805 -8.179 2.401 1.00 89.69 90 LYS A O 1
ATOM 726 N N . ASP A 1 91 ? 3.868 -7.195 2.965 1.00 93.69 91 ASP A N 1
ATOM 727 C CA . ASP A 1 91 ? 3.022 -7.964 2.046 1.00 93.69 91 ASP A CA 1
ATOM 728 C C . ASP A 1 91 ? 2.756 -7.244 0.721 1.00 93.69 91 ASP A C 1
ATOM 730 O O . ASP A 1 91 ? 2.751 -7.866 -0.343 1.00 93.69 91 ASP A O 1
ATOM 734 N N . ILE A 1 92 ? 2.561 -5.924 0.759 1.00 94.31 92 ILE A N 1
ATOM 735 C CA . ILE A 1 92 ? 2.207 -5.153 -0.440 1.00 94.31 92 ILE A CA 1
ATOM 736 C C . ILE A 1 92 ? 3.327 -5.100 -1.487 1.00 94.31 92 ILE A C 1
ATOM 738 O O . ILE A 1 92 ? 3.025 -5.357 -2.653 1.00 94.31 92 ILE A O 1
ATOM 742 N N . PRO A 1 93 ? 4.604 -4.826 -1.151 1.00 94.38 93 PRO A N 1
ATOM 743 C CA . PRO A 1 93 ? 5.668 -4.809 -2.154 1.00 94.38 93 PRO A CA 1
ATOM 744 C C . PRO A 1 93 ? 5.839 -6.131 -2.931 1.00 94.38 93 PRO A C 1
ATOM 746 O O . PRO A 1 93 ? 5.870 -6.079 -4.165 1.00 94.38 93 PRO A O 1
ATOM 749 N N . PRO A 1 94 ? 5.929 -7.319 -2.290 1.00 94.69 94 PRO A N 1
ATOM 750 C CA . PRO A 1 94 ? 6.045 -8.569 -3.037 1.00 94.69 94 PRO A CA 1
ATOM 751 C C . PRO A 1 94 ? 4.783 -8.877 -3.848 1.00 94.69 94 PRO A C 1
ATOM 753 O O . PRO A 1 94 ? 4.905 -9.263 -5.010 1.00 94.69 94 PRO A O 1
ATOM 756 N N . TRP A 1 95 ? 3.588 -8.642 -3.290 1.00 96.12 95 TRP A N 1
ATOM 757 C CA . TRP A 1 95 ? 2.328 -8.821 -4.018 1.00 96.12 95 TRP A CA 1
ATOM 758 C C . TRP A 1 95 ? 2.257 -7.934 -5.268 1.00 96.12 95 TRP A C 1
ATOM 760 O O . TRP A 1 95 ? 1.943 -8.416 -6.353 1.00 96.12 95 TRP A O 1
ATOM 770 N N . MET A 1 96 ? 2.614 -6.657 -5.139 1.00 92.44 96 MET A N 1
ATOM 771 C CA . MET A 1 96 ? 2.592 -5.687 -6.232 1.00 92.44 96 MET A CA 1
ATOM 772 C C . MET A 1 96 ? 3.567 -6.059 -7.345 1.00 92.44 96 MET A C 1
ATOM 774 O O . MET A 1 96 ? 3.210 -6.033 -8.519 1.00 92.44 96 MET A O 1
ATOM 778 N N . ASN A 1 97 ? 4.793 -6.439 -6.982 1.00 93.00 97 ASN A N 1
ATOM 779 C CA . ASN A 1 97 ? 5.802 -6.856 -7.952 1.00 93.00 97 ASN A CA 1
ATOM 780 C C . ASN A 1 97 ? 5.412 -8.138 -8.689 1.00 93.00 97 ASN A C 1
ATOM 782 O O . ASN A 1 97 ? 5.765 -8.300 -9.856 1.00 93.00 97 ASN A O 1
ATOM 786 N N . GLN A 1 98 ? 4.710 -9.049 -8.016 1.00 93.19 98 GLN A N 1
ATOM 787 C CA . GLN A 1 98 ? 4.150 -10.228 -8.656 1.00 93.19 98 GLN A CA 1
ATOM 788 C C . GLN A 1 98 ? 3.015 -9.844 -9.611 1.00 93.19 98 GLN A C 1
ATOM 790 O O . GLN A 1 98 ? 3.076 -10.198 -10.781 1.00 93.19 98 GLN A O 1
ATOM 795 N N . TYR A 1 99 ? 2.042 -9.053 -9.154 1.00 93.44 99 TYR A N 1
ATOM 796 C CA . TYR A 1 99 ? 0.900 -8.631 -9.967 1.00 93.44 99 TYR A CA 1
ATOM 797 C C . TYR A 1 99 ? 1.336 -7.906 -11.246 1.00 93.44 99 TYR A C 1
ATOM 799 O O . TYR A 1 99 ? 0.919 -8.255 -12.345 1.00 93.44 99 TYR A O 1
ATOM 807 N N . VAL A 1 100 ? 2.235 -6.928 -11.118 1.00 92.19 100 VAL A N 1
ATOM 808 C CA . VAL A 1 100 ? 2.774 -6.161 -12.250 1.00 92.19 100 VAL A CA 1
ATOM 809 C C . VAL A 1 100 ? 3.461 -7.068 -13.271 1.00 92.19 100 VAL A C 1
ATOM 811 O O . VAL A 1 100 ? 3.296 -6.874 -14.472 1.00 92.19 100 VAL A O 1
ATOM 814 N N . ARG A 1 101 ? 4.206 -8.076 -12.803 1.00 91.94 101 ARG A N 1
ATOM 815 C CA . ARG A 1 101 ? 4.891 -9.048 -13.664 1.00 91.94 101 ARG A CA 1
ATOM 816 C C . ARG A 1 101 ? 3.909 -9.976 -14.372 1.00 91.94 101 ARG A C 1
ATOM 818 O O . ARG A 1 101 ? 4.065 -10.214 -15.563 1.00 91.94 101 ARG A O 1
ATOM 825 N N . ASP A 1 102 ? 2.926 -10.494 -13.644 1.00 92.75 102 ASP A N 1
ATOM 826 C CA . ASP A 1 102 ? 1.952 -11.458 -14.162 1.00 92.75 102 ASP A CA 1
ATOM 827 C C . ASP A 1 102 ? 1.009 -10.815 -15.199 1.00 92.75 102 ASP A C 1
ATOM 829 O O . ASP A 1 102 ? 0.519 -11.498 -16.098 1.00 92.75 102 ASP A O 1
ATOM 833 N N . HIS A 1 103 ? 0.798 -9.498 -15.103 1.00 91.50 103 HIS A N 1
ATOM 834 C CA . HIS A 1 103 ? -0.079 -8.720 -15.981 1.00 91.50 103 HIS A CA 1
ATOM 835 C C . HIS A 1 103 ? 0.664 -7.826 -16.995 1.00 91.50 103 HIS A C 1
ATOM 837 O O . HIS A 1 103 ? 0.013 -7.045 -17.683 1.00 91.50 103 HIS A O 1
ATOM 843 N N . ASP A 1 104 ? 1.996 -7.935 -17.096 1.00 91.25 104 ASP A N 1
ATOM 844 C CA . ASP A 1 104 ? 2.852 -7.131 -17.994 1.00 91.25 104 ASP A CA 1
ATOM 845 C C . ASP A 1 104 ? 2.593 -5.611 -17.881 1.00 91.25 104 ASP A C 1
ATOM 847 O O . ASP A 1 104 ? 2.505 -4.882 -18.866 1.00 91.25 104 ASP A O 1
ATOM 851 N N . VAL A 1 105 ? 2.414 -5.116 -16.652 1.00 91.06 105 VAL A N 1
ATOM 852 C CA . VAL A 1 105 ? 2.074 -3.708 -16.403 1.00 91.06 105 VAL A CA 1
ATOM 853 C C . VAL A 1 105 ? 3.347 -2.855 -16.520 1.00 91.06 105 VAL A C 1
ATOM 855 O O . VAL A 1 105 ? 4.287 -3.057 -15.747 1.00 91.06 105 VAL A O 1
ATOM 858 N N . PRO A 1 106 ? 3.411 -1.866 -17.429 1.00 89.19 106 PRO A N 1
ATOM 859 C CA . PRO A 1 106 ? 4.631 -1.099 -17.685 1.00 89.19 106 PRO A CA 1
ATOM 860 C C . PRO A 1 106 ? 4.818 0.048 -16.674 1.00 89.19 106 PRO A C 1
ATOM 862 O O . PRO A 1 106 ? 4.817 1.217 -17.052 1.00 89.19 106 PRO A O 1
ATOM 865 N N . ILE A 1 107 ? 4.931 -0.277 -15.382 1.00 88.94 107 ILE A N 1
ATOM 866 C CA . ILE A 1 107 ? 5.069 0.691 -14.280 1.00 88.94 107 ILE A CA 1
ATOM 867 C C . ILE A 1 107 ? 6.487 0.709 -13.692 1.00 88.94 107 ILE A C 1
ATOM 869 O O . ILE A 1 107 ? 7.046 -0.332 -13.332 1.00 88.94 107 ILE A O 1
ATOM 873 N N . SER A 1 108 ? 7.050 1.908 -13.558 1.00 91.12 108 SER A N 1
ATOM 874 C CA . SER A 1 108 ? 8.355 2.163 -12.949 1.00 91.12 108 SER A CA 1
ATOM 875 C C . SER A 1 108 ? 8.367 1.921 -11.437 1.00 91.12 108 SER A C 1
ATOM 877 O O . SER A 1 108 ? 7.347 1.998 -10.747 1.00 91.12 108 SER A O 1
ATOM 879 N N . ASP A 1 109 ? 9.550 1.646 -10.888 1.00 87.44 109 ASP A N 1
ATOM 880 C CA . ASP A 1 109 ? 9.708 1.439 -9.445 1.00 87.44 109 ASP A CA 1
ATOM 881 C C . ASP A 1 109 ? 9.482 2.723 -8.631 1.00 87.44 109 ASP A C 1
ATOM 883 O O . ASP A 1 109 ? 8.958 2.650 -7.519 1.00 87.44 109 ASP A O 1
ATOM 887 N N . GLU A 1 110 ? 9.794 3.896 -9.190 1.00 89.31 110 GLU A N 1
ATOM 888 C CA . GLU A 1 110 ? 9.484 5.194 -8.577 1.00 89.31 110 GLU A CA 1
ATOM 889 C C . GLU A 1 110 ? 7.969 5.365 -8.402 1.00 89.31 110 GLU A C 1
ATOM 891 O O . GLU A 1 110 ? 7.493 5.689 -7.311 1.00 89.31 110 GLU A O 1
ATOM 896 N N . HIS A 1 111 ? 7.191 5.052 -9.441 1.00 89.38 111 HIS A N 1
ATOM 897 C CA . HIS A 1 111 ? 5.735 5.111 -9.372 1.00 89.38 111 HIS A CA 1
ATOM 898 C C . HIS A 1 111 ? 5.185 4.135 -8.323 1.00 89.38 111 HIS A C 1
ATOM 900 O O . HIS A 1 111 ? 4.346 4.513 -7.502 1.00 89.38 111 HIS A O 1
ATOM 906 N N . LYS A 1 112 ? 5.700 2.899 -8.266 1.00 89.88 112 LYS A N 1
ATOM 907 C CA . LYS A 1 112 ? 5.319 1.935 -7.215 1.00 89.88 112 LYS A CA 1
ATOM 908 C C . LYS A 1 112 ? 5.580 2.496 -5.816 1.00 89.88 112 LYS A C 1
ATOM 910 O O . LYS A 1 112 ? 4.717 2.389 -4.945 1.00 89.88 112 LYS A O 1
ATOM 915 N N . GLN A 1 113 ? 6.743 3.109 -5.590 1.00 90.00 113 GLN A N 1
ATOM 916 C CA . GLN A 1 113 ? 7.091 3.709 -4.299 1.00 90.00 113 GLN A CA 1
ATOM 917 C C . GLN A 1 113 ? 6.158 4.865 -3.928 1.00 90.00 113 GLN A C 1
ATOM 919 O O . GLN A 1 113 ? 5.671 4.902 -2.795 1.00 90.00 113 GLN A O 1
ATOM 924 N N . HIS A 1 114 ? 5.858 5.760 -4.873 1.00 88.25 114 HIS A N 1
ATOM 925 C CA . HIS A 1 114 ? 4.896 6.843 -4.665 1.00 88.25 114 HIS A CA 1
ATOM 926 C C . HIS A 1 114 ? 3.504 6.307 -4.323 1.00 88.25 114 HIS A C 1
ATOM 928 O O . HIS A 1 114 ? 2.916 6.722 -3.325 1.00 88.25 114 HIS A O 1
ATOM 934 N N . MET A 1 115 ? 3.023 5.303 -5.060 1.00 91.00 115 MET A N 1
ATOM 935 C CA . MET A 1 115 ? 1.727 4.680 -4.796 1.00 91.00 115 MET A CA 1
ATOM 936 C C . MET A 1 115 ? 1.667 4.050 -3.394 1.00 91.00 115 MET A C 1
ATOM 938 O O . MET A 1 115 ? 0.697 4.250 -2.663 1.00 91.00 115 MET A O 1
ATOM 942 N N . ILE A 1 116 ? 2.714 3.331 -2.969 1.00 90.62 116 ILE A N 1
ATOM 943 C CA . ILE A 1 116 ? 2.797 2.760 -1.612 1.00 90.62 116 ILE A CA 1
ATOM 944 C C . ILE A 1 116 ? 2.783 3.866 -0.552 1.00 90.62 116 ILE A C 1
ATOM 946 O O . ILE A 1 116 ? 2.078 3.744 0.453 1.00 90.62 116 ILE A O 1
ATOM 950 N N . ALA A 1 117 ? 3.557 4.934 -0.756 1.00 88.44 117 ALA A N 1
ATOM 951 C CA . ALA A 1 117 ? 3.627 6.053 0.176 1.00 88.44 117 ALA A CA 1
ATOM 952 C C . ALA A 1 117 ? 2.267 6.747 0.327 1.00 88.44 117 ALA A C 1
ATOM 954 O O . ALA A 1 117 ? 1.862 7.067 1.445 1.00 88.44 117 ALA A O 1
ATOM 955 N N . ASP A 1 118 ? 1.539 6.935 -0.769 1.00 90.62 118 ASP A N 1
ATOM 956 C CA . ASP A 1 118 ? 0.237 7.593 -0.742 1.00 90.62 118 ASP A CA 1
ATOM 957 C C . ASP A 1 118 ? -0.843 6.723 -0.107 1.00 90.62 118 ASP A C 1
ATOM 959 O O . ASP A 1 118 ? -1.621 7.229 0.704 1.00 90.62 118 ASP A O 1
ATOM 963 N N . VAL A 1 119 ? -0.850 5.412 -0.366 1.00 91.12 119 VAL A N 1
ATOM 964 C CA . VAL A 1 119 ? -1.764 4.491 0.328 1.00 91.12 119 VAL A CA 1
ATOM 965 C C . VAL A 1 119 ? -1.486 4.482 1.832 1.00 91.12 119 VAL A C 1
ATOM 967 O O . VAL A 1 119 ? -2.425 4.541 2.622 1.00 91.12 119 VAL A O 1
ATOM 970 N N . ARG A 1 120 ? -0.214 4.505 2.255 1.00 88.38 120 ARG A N 1
ATOM 971 C CA . ARG A 1 120 ? 0.149 4.595 3.683 1.00 88.38 120 ARG A CA 1
ATOM 972 C C . ARG A 1 120 ? -0.389 5.862 4.348 1.00 88.38 120 ARG A C 1
ATOM 974 O O . ARG A 1 120 ? -0.909 5.777 5.457 1.00 88.38 120 ARG A O 1
ATOM 981 N N . LYS A 1 121 ? -0.301 7.016 3.677 1.00 89.06 121 LYS A N 1
ATOM 982 C CA . LYS A 1 121 ? -0.836 8.291 4.193 1.00 89.06 121 LYS A CA 1
ATOM 983 C C . LYS A 1 121 ? -2.357 8.265 4.364 1.00 89.06 121 LYS A C 1
ATOM 985 O O . LYS A 1 121 ? -2.872 8.956 5.234 1.00 89.06 121 LYS A O 1
ATOM 990 N N . GLN A 1 122 ? -3.066 7.480 3.554 1.00 89.38 122 GLN A N 1
ATOM 991 C CA . GLN A 1 122 ? -4.529 7.384 3.588 1.00 89.38 122 GLN A CA 1
ATOM 992 C C . GLN A 1 122 ? -5.057 6.438 4.681 1.00 89.38 122 GLN A C 1
ATOM 994 O O . GLN A 1 122 ? -6.226 6.544 5.056 1.00 89.38 122 GLN A O 1
ATOM 999 N N . LEU A 1 123 ? -4.225 5.537 5.227 1.00 89.88 123 LEU A N 1
ATOM 1000 C CA . LEU A 1 123 ? -4.665 4.526 6.200 1.00 89.88 123 LEU A CA 1
ATOM 1001 C C . LEU A 1 123 ? -5.353 5.098 7.450 1.00 89.88 123 LEU A C 1
ATOM 1003 O O . LEU A 1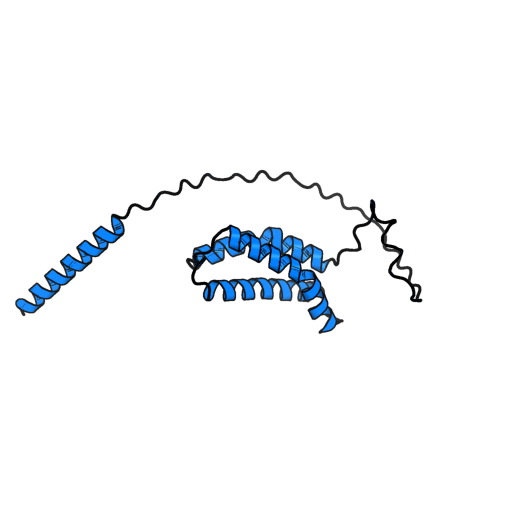 123 ? -6.413 4.573 7.790 1.00 89.88 123 LEU A O 1
ATOM 1007 N N . PRO A 1 124 ? -4.829 6.140 8.135 1.00 88.06 124 PRO A N 1
ATOM 1008 C CA . PRO A 1 124 ? -5.454 6.642 9.361 1.00 88.06 124 PRO A CA 1
ATOM 1009 C C . PRO A 1 124 ? -6.890 7.114 9.118 1.00 88.06 124 PRO A C 1
ATOM 1011 O O . PRO A 1 124 ? -7.817 6.653 9.779 1.00 88.06 124 PRO A O 1
ATOM 1014 N N . GLN A 1 125 ? -7.085 7.933 8.081 1.00 88.75 125 GLN A N 1
ATOM 1015 C CA . GLN A 1 125 ? -8.405 8.424 7.694 1.00 88.75 125 GLN A CA 1
ATOM 1016 C C . GLN A 1 125 ? -9.334 7.274 7.277 1.00 88.75 125 GLN A C 1
ATOM 1018 O O . GLN A 1 125 ? -10.538 7.313 7.536 1.00 88.75 125 GLN A O 1
ATOM 1023 N N . ARG A 1 126 ? -8.793 6.235 6.627 1.00 89.94 126 ARG A N 1
ATOM 1024 C CA . ARG A 1 126 ? -9.590 5.081 6.203 1.00 89.94 126 ARG A CA 1
ATOM 1025 C C . ARG A 1 126 ? -10.074 4.248 7.388 1.00 89.94 126 ARG A C 1
ATOM 1027 O O . ARG A 1 126 ? -11.227 3.828 7.383 1.00 89.94 126 ARG A O 1
ATOM 1034 N N . ILE A 1 127 ? -9.241 4.061 8.411 1.00 89.94 127 ILE A N 1
ATOM 1035 C CA . ILE A 1 127 ? -9.628 3.403 9.668 1.00 89.94 127 ILE A CA 1
ATOM 1036 C C . ILE A 1 127 ? -10.754 4.186 10.349 1.00 89.94 127 ILE A C 1
ATOM 1038 O O . ILE A 1 127 ? -11.775 3.599 10.704 1.00 89.94 127 ILE A O 1
ATOM 1042 N N . GLU A 1 128 ? -10.602 5.507 10.486 1.00 90.06 128 GLU A N 1
ATOM 1043 C CA . GLU A 1 128 ? -11.632 6.368 11.082 1.00 90.06 128 GLU A CA 1
ATOM 1044 C C . GLU A 1 128 ? -12.955 6.294 10.315 1.00 90.06 128 GLU A C 1
ATOM 1046 O O . GLU A 1 128 ? -14.018 6.212 10.926 1.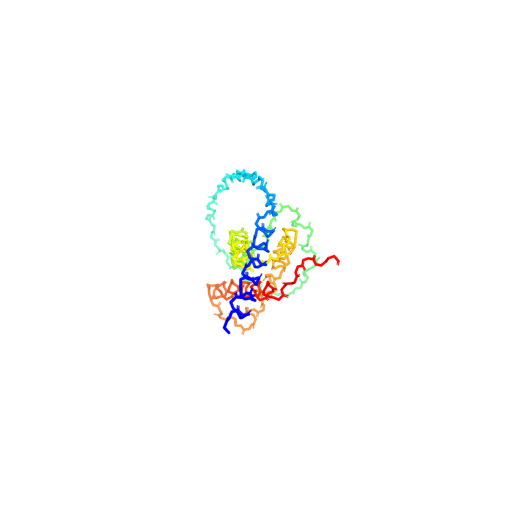00 90.06 128 GLU A O 1
ATOM 1051 N N . PHE A 1 129 ? -12.908 6.271 8.980 1.00 92.12 129 PHE A N 1
ATOM 1052 C CA . PHE A 1 129 ? -14.101 6.123 8.146 1.00 92.12 129 PHE A CA 1
ATOM 1053 C C . PHE A 1 129 ? -14.885 4.846 8.483 1.00 92.12 129 PHE A C 1
ATOM 1055 O O . PHE A 1 129 ? -16.089 4.924 8.723 1.00 92.12 129 PHE A O 1
ATOM 1062 N N . TYR A 1 130 ? -14.216 3.691 8.549 1.00 90.81 130 TYR A N 1
ATOM 1063 C CA . TYR A 1 130 ? -14.888 2.426 8.856 1.00 90.81 130 TYR A CA 1
ATOM 1064 C C . TYR A 1 130 ? -15.382 2.363 10.305 1.00 90.81 130 TYR A C 1
ATOM 1066 O O . TYR A 1 130 ? -16.509 1.932 10.527 1.00 90.81 130 TYR A O 1
ATOM 1074 N N . LYS A 1 131 ? -14.603 2.859 11.276 1.00 88.94 131 LYS A N 1
ATOM 1075 C CA . LYS A 1 131 ? -15.032 2.935 12.686 1.00 88.94 131 LYS A CA 1
ATOM 1076 C C . LYS A 1 131 ? -16.235 3.865 12.887 1.00 88.94 131 LYS A C 1
ATOM 1078 O O . 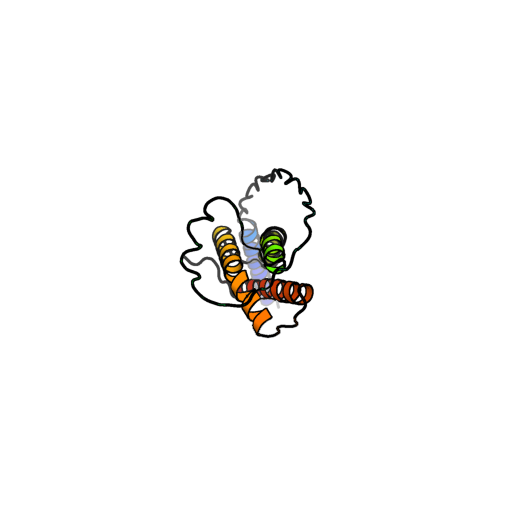LYS A 1 131 ? -17.082 3.601 13.729 1.00 88.94 131 LYS A O 1
ATOM 1083 N N . ASN A 1 132 ? -16.335 4.944 12.111 1.00 90.62 132 ASN A N 1
ATOM 1084 C CA . ASN A 1 132 ? -17.491 5.843 12.152 1.00 90.62 132 ASN A CA 1
ATOM 1085 C C . ASN A 1 132 ? -18.727 5.244 11.467 1.00 90.62 132 ASN A C 1
ATOM 1087 O O . ASN A 1 132 ? -19.853 5.550 11.857 1.00 90.62 132 ASN A O 1
ATOM 1091 N N . GLN A 1 133 ? -18.527 4.430 10.428 1.00 91.56 133 GLN A N 1
ATOM 1092 C CA . GLN A 1 133 ? -19.611 3.760 9.713 1.00 91.56 133 GLN A CA 1
ATOM 1093 C C . GLN A 1 133 ? -20.189 2.586 10.513 1.00 91.56 133 GLN A C 1
ATOM 1095 O O . GLN A 1 133 ? -21.403 2.385 10.501 1.00 91.56 133 GLN A O 1
ATOM 1100 N N . ASP A 1 134 ? -19.330 1.836 11.198 1.00 90.44 134 ASP A N 1
ATOM 1101 C CA . ASP A 1 134 ? -19.696 0.721 12.065 1.00 90.44 134 ASP A CA 1
ATOM 1102 C C . ASP A 1 134 ? -18.876 0.780 13.368 1.00 90.44 134 ASP A C 1
ATOM 1104 O O . ASP A 1 134 ? -17.757 0.265 13.427 1.00 90.44 134 ASP A O 1
ATOM 1108 N N . PRO A 1 135 ? -19.406 1.428 14.423 1.00 87.31 135 PRO A N 1
ATOM 1109 C CA . PRO A 1 135 ? -18.701 1.575 15.697 1.00 87.31 135 PRO A CA 1
ATOM 1110 C C . PRO A 1 135 ? -18.448 0.262 16.447 1.00 87.31 135 PRO A C 1
ATOM 1112 O O . PRO A 1 135 ? -17.609 0.241 17.345 1.00 87.31 135 PRO A O 1
ATOM 1115 N N . GLU A 1 136 ? -19.170 -0.813 16.111 1.00 89.00 136 GLU A N 1
ATOM 1116 C CA . GLU A 1 136 ? -19.007 -2.139 16.721 1.00 89.00 136 GLU A CA 1
ATOM 1117 C C . GLU A 1 136 ? -18.157 -3.083 15.855 1.00 89.00 136 GLU A C 1
ATOM 1119 O O . GLU A 1 136 ? -18.052 -4.274 16.163 1.00 89.00 136 GLU A O 1
ATOM 1124 N N . I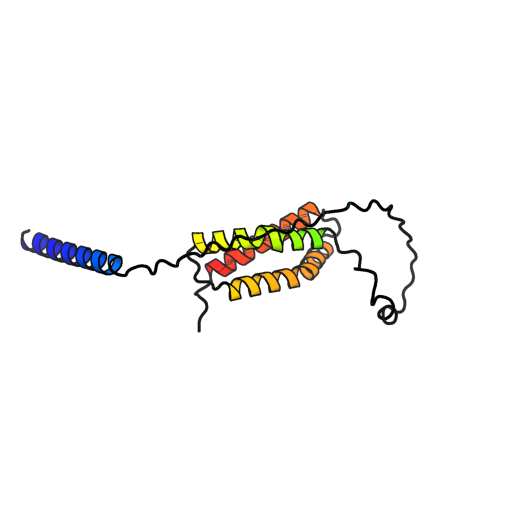LE A 1 137 ? -17.529 -2.573 14.786 1.00 89.31 137 ILE A N 1
ATOM 1125 C CA . ILE A 1 137 ? -16.701 -3.391 13.903 1.00 89.31 137 ILE A CA 1
ATOM 1126 C C . ILE A 1 137 ? -15.533 -4.024 14.665 1.00 89.31 137 ILE A C 1
ATOM 1128 O O . ILE A 1 137 ? -14.752 -3.360 15.349 1.00 89.31 137 ILE A O 1
ATOM 1132 N N . ASP A 1 138 ? -15.391 -5.335 14.501 1.00 90.44 138 ASP A N 1
ATOM 1133 C CA . ASP A 1 138 ? -14.264 -6.078 15.048 1.00 90.44 138 ASP A CA 1
ATOM 1134 C C . ASP A 1 138 ? -12.953 -5.705 14.331 1.00 90.44 138 ASP A C 1
ATOM 1136 O O . ASP A 1 138 ? -12.908 -5.586 13.101 1.00 90.44 138 ASP A O 1
ATOM 1140 N N . GLU A 1 139 ? -11.862 -5.572 15.090 1.00 87.12 139 GLU A N 1
ATOM 1141 C CA . GLU A 1 139 ? -10.548 -5.167 14.571 1.00 87.12 139 GLU A CA 1
ATOM 1142 C C . GLU A 1 139 ? -10.025 -6.097 13.465 1.00 87.12 139 GLU A C 1
ATOM 1144 O O . GLU A 1 139 ? -9.419 -5.627 12.500 1.00 87.12 139 GLU A O 1
ATOM 1149 N N . THR A 1 140 ? -10.286 -7.406 13.551 1.00 88.81 140 THR A N 1
ATOM 1150 C CA . THR A 1 140 ? -9.853 -8.374 12.530 1.00 88.81 140 THR A CA 1
ATOM 1151 C C . THR A 1 140 ? -10.659 -8.232 11.243 1.00 88.81 140 THR A C 1
ATOM 1153 O O . THR A 1 140 ? -10.104 -8.323 10.144 1.00 88.81 140 THR A O 1
ATOM 1156 N N . THR A 1 141 ? -11.956 -7.941 11.371 1.00 90.38 141 THR A N 1
ATOM 1157 C CA . THR A 1 141 ? -12.842 -7.688 10.229 1.00 90.38 141 THR A CA 1
ATOM 1158 C C . THR A 1 141 ? -12.448 -6.390 9.536 1.00 90.38 141 THR A C 1
ATOM 1160 O O . THR A 1 141 ? -12.299 -6.368 8.313 1.00 90.38 141 THR A O 1
ATOM 1163 N N . LEU A 1 142 ? -12.202 -5.337 10.316 1.00 90.88 142 LEU A N 1
ATOM 1164 C CA . LEU A 1 142 ? -11.719 -4.049 9.833 1.00 90.88 142 LEU A CA 1
ATOM 1165 C C . LEU A 1 142 ? -10.381 -4.186 9.093 1.00 90.88 142 LEU A C 1
ATOM 1167 O O . LEU A 1 142 ? -10.242 -3.711 7.963 1.00 90.88 142 LEU A O 1
ATOM 1171 N N . LEU A 1 143 ? -9.416 -4.889 9.694 1.00 91.94 143 LEU A N 1
ATOM 1172 C CA . LEU A 1 143 ? -8.115 -5.161 9.085 1.00 91.94 143 LEU A CA 1
ATOM 1173 C C . LEU A 1 143 ? -8.281 -5.866 7.733 1.00 91.94 143 LEU A C 1
ATOM 1175 O O . LEU A 1 143 ? -7.746 -5.406 6.723 1.00 91.94 143 LEU A O 1
ATOM 1179 N N . HIS A 1 144 ? -9.057 -6.951 7.693 1.00 92.69 144 HIS A N 1
ATOM 1180 C CA . HIS A 1 144 ? -9.275 -7.726 6.474 1.00 92.69 144 HIS A CA 1
ATOM 1181 C C . HIS A 1 144 ? -9.981 -6.917 5.373 1.00 92.69 144 HIS A C 1
ATOM 1183 O O . HIS A 1 144 ? -9.621 -7.032 4.195 1.00 92.69 144 HIS A O 1
ATOM 1189 N N . GLN A 1 145 ? -10.969 -6.089 5.730 1.00 92.88 145 GLN A N 1
ATOM 1190 C CA . GLN A 1 145 ? -11.664 -5.215 4.782 1.00 92.88 145 GLN A CA 1
ATOM 1191 C C . GLN A 1 145 ? -10.696 -4.228 4.129 1.00 92.88 145 GLN A C 1
ATOM 1193 O O . GLN A 1 145 ? -10.623 -4.178 2.901 1.00 92.88 145 GLN A O 1
ATOM 1198 N N . ILE A 1 146 ? -9.890 -3.521 4.927 1.00 93.62 146 ILE A N 1
ATOM 1199 C CA . ILE A 1 146 ? -8.922 -2.546 4.410 1.00 93.62 146 ILE A CA 1
ATOM 1200 C C . ILE A 1 146 ? -7.842 -3.242 3.564 1.00 93.62 146 ILE A C 1
ATOM 1202 O O . ILE A 1 146 ? -7.521 -2.778 2.473 1.00 93.62 146 ILE A O 1
ATOM 1206 N N . GLN A 1 147 ? -7.311 -4.390 3.997 1.00 94.44 147 GLN A N 1
ATOM 1207 C CA . GLN A 1 147 ? -6.333 -5.159 3.209 1.00 94.44 147 GLN A CA 1
ATOM 1208 C C . GLN A 1 147 ? -6.889 -5.624 1.855 1.00 94.44 147 GLN A C 1
ATOM 1210 O O . GLN A 1 147 ? -6.179 -5.659 0.846 1.00 94.44 147 GLN A O 1
ATOM 1215 N N . THR A 1 148 ? -8.158 -6.028 1.825 1.00 94.19 148 THR A N 1
ATOM 1216 C CA . THR A 1 148 ? -8.839 -6.435 0.591 1.00 94.19 148 THR A CA 1
ATOM 1217 C C . THR A 1 148 ? -9.053 -5.238 -0.325 1.00 94.19 148 THR A C 1
ATOM 1219 O O . THR A 1 148 ? -8.738 -5.315 -1.512 1.00 94.19 148 THR A O 1
ATOM 1222 N N . GLU A 1 149 ? -9.505 -4.119 0.234 1.00 95.25 149 GLU A N 1
ATOM 1223 C CA . GLU A 1 149 ? -9.705 -2.869 -0.490 1.00 95.25 149 GLU A CA 1
ATOM 1224 C C . GLU A 1 149 ? -8.411 -2.358 -1.131 1.00 95.25 149 GLU A C 1
ATOM 1226 O O . GLU A 1 149 ? -8.420 -2.006 -2.309 1.00 95.25 149 GLU A O 1
ATOM 1231 N N . ILE A 1 150 ? -7.294 -2.352 -0.393 1.00 94.94 150 ILE A N 1
ATOM 1232 C CA . ILE A 1 150 ? -5.990 -1.913 -0.913 1.00 94.94 150 ILE A CA 1
ATOM 1233 C C . ILE A 1 150 ? -5.615 -2.730 -2.150 1.00 94.94 150 ILE A C 1
ATOM 1235 O O . ILE A 1 150 ? -5.299 -2.161 -3.196 1.00 94.94 150 ILE A O 1
ATOM 1239 N N . ARG A 1 151 ? -5.692 -4.064 -2.055 1.00 94.88 151 ARG A N 1
ATOM 1240 C CA . ARG A 1 151 ? -5.346 -4.958 -3.169 1.00 94.88 151 ARG A CA 1
ATOM 1241 C C . ARG A 1 151 ? -6.260 -4.751 -4.371 1.00 94.88 151 ARG A C 1
ATOM 1243 O O . ARG A 1 151 ? -5.770 -4.666 -5.491 1.00 94.88 151 ARG A O 1
ATOM 1250 N N . GLN A 1 152 ? -7.568 -4.645 -4.148 1.00 94.81 152 GLN A N 1
ATOM 1251 C CA . GLN A 1 152 ? -8.535 -4.409 -5.222 1.00 94.81 152 GLN A CA 1
ATOM 1252 C C . GLN A 1 152 ? -8.307 -3.059 -5.905 1.00 94.81 152 GLN A C 1
ATOM 1254 O O . GLN A 1 152 ? -8.285 -2.995 -7.130 1.00 94.81 152 GLN A O 1
ATOM 1259 N N . SER A 1 153 ? -8.079 -2.003 -5.127 1.00 94.12 153 SER A N 1
ATOM 1260 C CA . SER A 1 153 ? -7.857 -0.652 -5.649 1.00 94.12 153 SER A CA 1
ATOM 1261 C C . SER A 1 153 ? -6.569 -0.573 -6.470 1.00 94.12 153 SER A C 1
ATOM 1263 O O . SER A 1 153 ? -6.567 -0.018 -7.565 1.00 94.12 153 SER A O 1
ATOM 1265 N N . MET A 1 154 ? -5.483 -1.183 -5.983 1.00 94.31 154 MET A N 1
ATOM 1266 C CA . MET A 1 154 ? -4.222 -1.264 -6.727 1.00 94.31 154 MET A CA 1
ATOM 1267 C C . MET A 1 154 ? -4.362 -2.108 -8.002 1.00 94.31 154 MET A C 1
ATOM 1269 O O . MET A 1 154 ? -3.882 -1.703 -9.055 1.00 94.31 154 MET A O 1
ATOM 1273 N N . ALA A 1 155 ? -5.053 -3.250 -7.938 1.00 93.88 155 ALA A N 1
ATOM 1274 C CA . ALA A 1 155 ? -5.301 -4.092 -9.108 1.00 93.88 155 ALA A CA 1
ATOM 1275 C C . ALA A 1 155 ? -6.090 -3.341 -10.195 1.00 93.88 155 ALA A C 1
ATOM 1277 O O . ALA A 1 155 ? -5.664 -3.303 -11.348 1.00 93.88 155 ALA A O 1
ATOM 1278 N N . GLN A 1 156 ? -7.180 -2.667 -9.815 1.00 94.62 156 GLN A N 1
ATOM 1279 C CA . GLN A 1 156 ? -7.983 -1.836 -10.721 1.00 94.62 156 GLN A CA 1
ATOM 1280 C C . GLN A 1 156 ? -7.182 -0.678 -11.324 1.00 94.62 156 GLN A C 1
ATOM 1282 O O . GLN A 1 156 ? -7.367 -0.333 -12.494 1.00 94.62 156 GLN A O 1
ATOM 1287 N N . TYR A 1 157 ? -6.297 -0.064 -10.535 1.00 94.00 157 TYR A N 1
ATOM 1288 C CA . TYR A 1 157 ? -5.397 0.972 -11.029 1.00 94.00 157 TYR A CA 1
ATOM 1289 C C . TYR A 1 157 ? -4.483 0.422 -12.130 1.00 94.00 157 TYR A C 1
ATOM 1291 O O . TYR A 1 157 ? -4.422 0.985 -13.222 1.00 94.00 157 TYR A O 1
ATOM 1299 N N . PHE A 1 158 ? -3.838 -0.718 -11.875 1.00 92.38 158 PHE A N 1
ATOM 1300 C CA . PHE A 1 158 ? -2.931 -1.361 -12.822 1.00 92.38 158 PHE A CA 1
ATOM 1301 C C . PHE A 1 158 ? -3.615 -1.859 -14.098 1.00 92.38 158 PHE A C 1
ATOM 1303 O O . PHE A 1 158 ? -3.028 -1.751 -15.169 1.00 92.38 158 PHE A O 1
ATOM 1310 N N . GLU A 1 159 ? -4.853 -2.349 -14.022 1.00 90.62 159 GLU A N 1
ATOM 1311 C CA . GLU A 1 159 ? -5.625 -2.764 -15.206 1.00 90.62 159 GLU A CA 1
ATOM 1312 C C . GLU A 1 159 ? -5.871 -1.614 -16.194 1.00 90.62 159 GLU A C 1
ATOM 1314 O O . GLU A 1 159 ? -5.915 -1.824 -17.406 1.00 90.62 159 GLU A O 1
ATOM 1319 N N . ASN A 1 160 ? -6.025 -0.390 -15.684 1.00 89.69 160 ASN A N 1
ATOM 1320 C CA . ASN A 1 160 ? -6.283 0.801 -16.495 1.00 89.69 160 ASN A CA 1
ATOM 1321 C C . ASN A 1 160 ? -5.008 1.590 -16.829 1.00 89.69 160 ASN A C 1
ATOM 1323 O O . ASN A 1 160 ? -5.072 2.607 -17.529 1.00 89.69 160 ASN A O 1
ATOM 1327 N N . TYR A 1 161 ? -3.859 1.140 -16.330 1.00 89.88 161 TYR A N 1
ATOM 1328 C CA . TYR A 1 161 ? -2.593 1.836 -16.453 1.00 89.88 161 TYR A CA 1
ATOM 1329 C C . TYR A 1 161 ? -1.989 1.665 -17.851 1.00 89.88 161 TYR A C 1
ATOM 1331 O O . TYR A 1 161 ? -1.831 0.551 -18.342 1.00 89.88 161 TYR A O 1
ATOM 1339 N N . LYS A 1 162 ? -1.634 2.776 -18.507 1.00 81.31 162 LYS A N 1
ATOM 1340 C CA . LYS A 1 162 ? -1.125 2.780 -19.895 1.00 81.31 162 LYS A CA 1
ATOM 1341 C C . LYS A 1 162 ? 0.386 3.006 -20.012 1.00 81.31 162 LYS A C 1
ATOM 1343 O O . LYS A 1 162 ? 0.876 3.191 -21.122 1.00 81.31 162 LYS A O 1
ATOM 1348 N N . GLY A 1 163 ? 1.101 2.962 -18.891 1.00 80.56 163 GLY A N 1
ATOM 1349 C CA . GLY A 1 163 ? 2.525 3.279 -18.805 1.00 80.56 163 GLY A CA 1
ATOM 1350 C C . GLY A 1 163 ? 2.785 4.628 -18.152 1.00 80.56 163 GLY A C 1
ATOM 1351 O O . GLY A 1 163 ? 1.890 5.475 -18.082 1.00 80.56 163 GLY A O 1
ATOM 1352 N N . ASP A 1 164 ? 4.016 4.800 -17.669 1.00 75.56 164 ASP A N 1
ATOM 1353 C CA . ASP A 1 164 ? 4.534 6.099 -17.242 1.00 75.56 164 ASP A CA 1
ATOM 1354 C C . ASP A 1 164 ? 4.667 6.944 -18.512 1.00 75.56 164 ASP A C 1
ATOM 1356 O O . ASP A 1 164 ? 5.665 6.868 -19.224 1.00 75.56 164 ASP A O 1
ATOM 1360 N N . GLY A 1 165 ? 3.593 7.635 -18.892 1.00 64.31 165 GLY A N 1
ATOM 1361 C CA . GLY A 1 165 ? 3.646 8.578 -19.998 1.00 64.31 165 GLY A CA 1
ATOM 1362 C C . GLY A 1 165 ? 4.627 9.695 -19.655 1.00 64.31 165 GLY A C 1
ATOM 1363 O O . GLY A 1 165 ? 4.442 10.366 -18.640 1.00 64.31 165 GLY A O 1
ATOM 1364 N N . GLU A 1 166 ? 5.644 9.878 -20.498 1.00 41.00 166 GLU A N 1
ATOM 1365 C CA . GLU A 1 166 ? 6.303 11.179 -20.676 1.00 41.00 166 GLU A CA 1
ATOM 1366 C C . GLU A 1 166 ? 5.361 12.169 -21.379 1.00 41.00 166 GLU A C 1
ATOM 1368 O O . GLU A 1 166 ? 4.626 11.748 -22.308 1.00 41.00 166 GLU A O 1
#

Radius of gyration: 27.4 Å; chains: 1; bounding box: 42×49×93 Å

Foldseek 3Di:
DVVVVVVVVVVVVVVVVVVVVVVPPDDPPPPPPPPPDDDDDDDDDDDDDDDDDDDDDDDDDPDPVPPPPPDDDDDPDDPLLVVVVVCLVPPVVVVLVVLCVVVVQQEDPVRVVVLSVVLNVCVVVLLVVVCVVPVPDDSVNSSVVSSVVSVVVSNVCRVPHPHPDD